Protein AF-A0A2V8ACY3-F1 (afdb_monomer_lite)

Foldseek 3Di:
DDDQVVDQLGPLVVQLVVLVVQLVVLVVQLVVLVVVCVVPVDPVSVVSNVVSVVSNVVSVVSNVSSVVSVVDDDPDPPDPPDPPDDDDD

Structure (mmCIF, N/CA/C/O backbone):
data_AF-A0A2V8ACY3-F1
#
_entry.id   AF-A0A2V8ACY3-F1
#
loop_
_atom_site.group_PDB
_atom_site.id
_atom_site.type_symbol
_atom_site.label_atom_id
_atom_site.label_alt_id
_atom_site.label_comp_id
_atom_site.label_asym_id
_atom_site.label_entity_id
_atom_site.label_seq_id
_atom_site.pdbx_PDB_ins_code
_atom_site.Cartn_x
_atom_site.Cartn_y
_atom_site.Cartn_z
_atom_site.occupancy
_atom_site.B_iso_or_equiv
_atom_site.auth_seq_id
_atom_site.auth_comp_id
_atom_site.auth_asym_id
_atom_site.auth_atom_id
_atom_site.pdbx_PDB_model_num
ATOM 1 N N . MET A 1 1 ? 8.264 25.054 -14.702 1.00 58.44 1 MET A N 1
ATOM 2 C CA . MET A 1 1 ? 9.152 23.917 -14.378 1.00 58.44 1 MET A CA 1
ATOM 3 C C . MET A 1 1 ? 8.393 22.643 -14.690 1.00 58.44 1 MET A C 1
ATOM 5 O O . MET A 1 1 ? 7.312 22.476 -14.144 1.00 58.44 1 MET A O 1
ATOM 9 N N . GLU A 1 2 ? 8.914 21.777 -15.558 1.00 72.56 2 GLU A N 1
ATOM 10 C CA . GLU A 1 2 ? 8.358 20.430 -15.720 1.00 72.56 2 GLU A CA 1
ATOM 11 C C . GLU A 1 2 ? 9.038 19.472 -14.742 1.00 72.56 2 GLU A C 1
ATOM 13 O O . GLU A 1 2 ? 10.254 19.277 -14.778 1.00 72.56 2 GLU A O 1
ATOM 18 N N . LEU A 1 3 ? 8.249 18.875 -13.852 1.00 79.19 3 LEU A N 1
ATOM 19 C CA . LEU A 1 3 ? 8.719 17.840 -12.942 1.00 79.19 3 LEU A CA 1
ATOM 20 C C . LEU A 1 3 ? 8.604 16.494 -13.651 1.00 79.19 3 LEU A C 1
ATOM 22 O O . LEU A 1 3 ? 7.526 15.910 -13.715 1.00 79.19 3 LEU A O 1
ATOM 26 N N . ARG A 1 4 ? 9.728 15.981 -14.161 1.00 81.19 4 ARG A N 1
ATOM 27 C CA . ARG A 1 4 ? 9.771 14.696 -14.881 1.00 81.19 4 ARG A CA 1
ATOM 28 C C . ARG A 1 4 ? 9.178 13.532 -14.075 1.00 81.19 4 ARG A C 1
ATOM 30 O O . ARG A 1 4 ? 8.676 12.582 -14.659 1.00 81.19 4 ARG A O 1
ATOM 37 N N . ILE A 1 5 ? 9.203 13.588 -12.741 1.00 79.88 5 ILE A N 1
ATOM 38 C CA . ILE A 1 5 ? 8.585 12.571 -11.874 1.00 79.88 5 ILE A CA 1
ATOM 39 C C . ILE A 1 5 ? 7.057 12.512 -12.011 1.00 79.88 5 ILE A C 1
ATOM 41 O O . ILE A 1 5 ? 6.477 11.482 -11.717 1.00 79.88 5 ILE A O 1
ATOM 45 N N . LEU A 1 6 ? 6.392 13.570 -12.478 1.00 82.25 6 LEU A N 1
ATOM 46 C CA . LEU A 1 6 ? 4.939 13.574 -12.688 1.00 82.25 6 LEU A CA 1
ATOM 47 C C . LEU A 1 6 ? 4.542 13.005 -14.060 1.00 82.25 6 LEU A C 1
ATOM 49 O O . LEU A 1 6 ? 3.373 12.715 -14.287 1.00 82.25 6 LEU A O 1
ATOM 53 N N . GLN A 1 7 ? 5.499 12.827 -14.975 1.00 83.06 7 GLN A N 1
ATOM 54 C CA . GLN A 1 7 ? 5.240 12.288 -16.309 1.00 83.06 7 GLN A CA 1
ATOM 55 C C . GLN A 1 7 ? 5.153 10.760 -16.257 1.00 83.06 7 GLN A C 1
ATOM 57 O O . GLN A 1 7 ? 5.995 10.100 -15.642 1.00 83.06 7 GLN A O 1
ATOM 62 N N . CYS A 1 8 ? 4.120 10.199 -16.886 1.00 76.38 8 CYS A N 1
ATOM 63 C CA . CYS A 1 8 ? 3.941 8.753 -17.006 1.00 76.38 8 CYS A CA 1
ATOM 64 C C . CYS A 1 8 ? 5.088 8.131 -17.822 1.00 76.38 8 CYS A C 1
ATOM 66 O O . CYS A 1 8 ? 5.551 8.726 -18.797 1.00 76.38 8 CYS A O 1
ATOM 68 N N . GLY A 1 9 ? 5.583 6.972 -17.393 1.00 78.00 9 GLY A N 1
ATOM 69 C CA . GLY A 1 9 ? 6.719 6.280 -18.004 1.00 78.00 9 GLY A CA 1
ATOM 70 C C . GLY A 1 9 ? 8.095 6.775 -17.536 1.00 78.00 9 GLY A C 1
ATOM 71 O O . GLY A 1 9 ? 9.119 6.193 -17.917 1.00 78.00 9 GLY A O 1
ATOM 72 N N . ASN A 1 10 ? 8.151 7.811 -16.690 1.00 83.75 10 ASN A N 1
ATOM 73 C CA . ASN A 1 10 ? 9.387 8.325 -16.108 1.00 83.75 10 ASN A CA 1
ATOM 74 C C . ASN A 1 10 ? 9.431 8.146 -14.581 1.00 83.75 10 ASN A C 1
ATOM 76 O O . ASN A 1 10 ? 8.440 8.336 -13.880 1.00 83.75 10 ASN A O 1
ATOM 80 N N . CYS A 1 11 ? 10.615 7.804 -14.055 1.00 86.56 11 CYS A N 1
ATOM 81 C CA . CYS A 1 11 ? 10.830 7.489 -12.635 1.00 86.56 11 CYS A CA 1
ATOM 82 C C . CYS A 1 11 ? 9.900 6.381 -12.091 1.00 86.56 11 CYS A C 1
ATOM 84 O O . CYS A 1 11 ? 9.634 6.340 -10.893 1.00 86.56 11 CYS A O 1
ATOM 86 N N . GLU A 1 12 ? 9.438 5.464 -12.945 1.00 89.94 12 GLU A N 1
ATOM 87 C CA . GLU A 1 12 ? 8.457 4.431 -12.582 1.00 89.94 12 GLU A CA 1
ATOM 88 C C . GLU A 1 12 ? 8.937 3.519 -11.442 1.00 89.94 12 GLU A C 1
ATOM 90 O O . GLU A 1 12 ? 8.162 3.204 -10.550 1.00 89.94 12 GLU A O 1
ATOM 95 N N . HIS A 1 13 ? 10.234 3.190 -11.375 1.00 90.56 13 HIS A N 1
ATOM 96 C CA . HIS A 1 13 ? 10.802 2.459 -10.232 1.00 90.56 13 HIS A CA 1
ATOM 97 C C . HIS A 1 13 ? 10.664 3.214 -8.901 1.00 90.56 13 HIS A C 1
ATOM 99 O O . HIS A 1 13 ? 10.402 2.597 -7.871 1.00 90.56 13 HIS A O 1
ATOM 105 N N . LEU A 1 14 ? 10.836 4.540 -8.911 1.00 92.81 14 LEU A N 1
ATOM 106 C CA . LEU A 1 14 ? 10.703 5.364 -7.710 1.00 92.81 14 LEU A CA 1
ATOM 107 C C . LEU A 1 14 ? 9.235 5.468 -7.291 1.00 92.81 14 LEU A C 1
ATOM 109 O O . LEU A 1 14 ? 8.931 5.254 -6.121 1.00 92.81 14 LEU A O 1
ATOM 113 N N . LYS A 1 15 ? 8.329 5.742 -8.239 1.00 92.12 15 LYS A N 1
ATOM 114 C CA . LYS A 1 15 ? 6.882 5.773 -7.977 1.00 92.12 15 LYS A CA 1
ATOM 115 C C . LYS A 1 15 ? 6.399 4.438 -7.422 1.00 92.12 15 LYS A C 1
ATOM 117 O O . LYS A 1 15 ? 5.749 4.412 -6.382 1.00 92.12 15 LYS A O 1
ATOM 122 N N . LEU A 1 16 ? 6.802 3.336 -8.060 1.00 95.25 16 LEU A N 1
ATOM 123 C CA . LEU A 1 16 ? 6.527 1.984 -7.591 1.00 95.25 16 LEU A CA 1
ATOM 124 C C . LEU A 1 16 ? 7.031 1.785 -6.159 1.00 95.25 16 LEU A C 1
ATOM 126 O O . LEU A 1 16 ? 6.284 1.289 -5.326 1.00 95.25 16 LEU A O 1
ATOM 130 N N . GLY A 1 17 ? 8.271 2.180 -5.861 1.00 95.50 17 GLY A N 1
ATOM 131 C CA . GLY A 1 17 ? 8.847 2.053 -4.521 1.00 95.50 17 GLY A CA 1
ATOM 132 C C . GLY A 1 17 ? 8.072 2.829 -3.453 1.00 95.50 17 GLY A C 1
ATOM 133 O O . GLY A 1 17 ? 7.808 2.292 -2.375 1.00 95.50 17 GLY A O 1
ATOM 134 N N . VAL A 1 18 ? 7.665 4.064 -3.759 1.00 97.12 18 VAL A N 1
ATOM 135 C CA . VAL A 1 18 ? 6.857 4.899 -2.856 1.00 97.12 18 VAL A CA 1
ATOM 136 C C . VAL A 1 18 ? 5.489 4.263 -2.613 1.00 97.12 18 VAL A C 1
ATOM 138 O O . VAL A 1 18 ? 5.134 4.035 -1.457 1.00 97.12 18 VAL A O 1
ATOM 141 N N . HIS A 1 19 ? 4.766 3.900 -3.674 1.00 97.50 19 HIS A N 1
ATOM 142 C CA . HIS A 1 19 ? 3.440 3.288 -3.564 1.00 97.50 19 HIS A CA 1
ATOM 143 C C . HIS A 1 19 ? 3.487 1.906 -2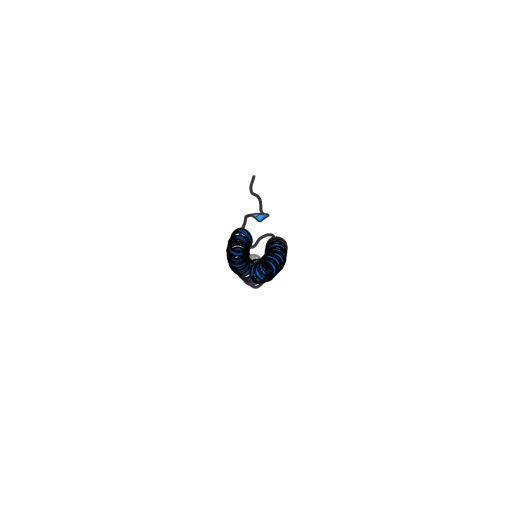.897 1.00 97.50 19 HIS A C 1
ATOM 145 O O . HIS A 1 19 ? 2.660 1.596 -2.048 1.00 97.50 19 HIS A O 1
ATOM 151 N N . ALA A 1 20 ? 4.505 1.087 -3.175 1.00 97.38 20 ALA A N 1
ATOM 152 C CA . ALA A 1 20 ? 4.689 -0.201 -2.503 1.00 97.38 20 ALA A CA 1
ATOM 153 C C . ALA A 1 20 ? 4.978 -0.040 -1.001 1.00 97.38 20 ALA A C 1
ATOM 155 O O . ALA A 1 20 ? 4.486 -0.824 -0.186 1.00 97.38 20 ALA A O 1
ATOM 156 N N . SER A 1 21 ? 5.744 0.986 -0.620 1.00 98.25 21 SER A N 1
ATOM 157 C CA . SER A 1 21 ? 6.013 1.284 0.792 1.00 98.25 21 SER A CA 1
ATOM 158 C C . SER A 1 21 ? 4.754 1.784 1.501 1.00 98.25 21 SER A C 1
ATOM 160 O O . SER A 1 21 ? 4.434 1.308 2.592 1.00 98.25 21 SER A O 1
ATOM 162 N N . ALA A 1 22 ? 4.009 2.694 0.865 1.00 98.12 22 ALA A N 1
ATOM 163 C CA . ALA A 1 22 ? 2.732 3.190 1.371 1.00 98.12 22 ALA A CA 1
ATOM 164 C C . ALA A 1 22 ? 1.704 2.057 1.511 1.00 98.12 22 ALA A C 1
ATOM 166 O O . ALA A 1 22 ? 1.077 1.933 2.562 1.00 98.12 22 ALA A O 1
ATOM 167 N N . PHE A 1 23 ? 1.608 1.178 0.509 1.00 98.25 23 PHE A N 1
ATOM 168 C CA . PHE A 1 23 ? 0.785 -0.032 0.528 1.00 98.25 23 PHE A CA 1
ATOM 169 C C . PHE A 1 23 ? 1.097 -0.915 1.741 1.00 98.25 23 PHE A C 1
ATOM 171 O O . PHE A 1 23 ? 0.198 -1.256 2.511 1.00 98.25 23 PHE A O 1
ATOM 178 N N . GLY A 1 24 ? 2.373 -1.267 1.936 1.00 98.12 24 GLY A N 1
ATOM 179 C CA . GLY A 1 24 ? 2.790 -2.122 3.048 1.00 98.12 24 GLY A CA 1
ATOM 180 C C . GLY A 1 24 ? 2.485 -1.495 4.408 1.00 98.12 24 GLY A C 1
ATOM 181 O O . GLY A 1 24 ? 1.957 -2.166 5.298 1.00 98.12 24 GLY A O 1
ATOM 182 N N . LEU A 1 25 ? 2.754 -0.196 4.557 1.00 98.62 25 LEU A N 1
ATOM 183 C CA . LEU A 1 25 ? 2.461 0.532 5.787 1.00 98.62 25 LEU A CA 1
ATOM 184 C C . LEU A 1 25 ? 0.952 0.584 6.068 1.00 98.62 25 LEU A C 1
ATOM 186 O O . LEU A 1 25 ? 0.530 0.247 7.175 1.00 98.62 25 LEU A O 1
ATOM 190 N N . ALA A 1 26 ? 0.137 0.940 5.071 1.00 98.38 26 ALA A N 1
ATOM 191 C CA . ALA A 1 26 ? -1.317 0.997 5.199 1.00 98.38 26 ALA A CA 1
ATOM 192 C C . ALA A 1 26 ? -1.907 -0.367 5.588 1.00 98.38 26 ALA A C 1
ATOM 194 O O . ALA A 1 26 ? -2.751 -0.432 6.484 1.00 98.38 26 ALA A O 1
ATOM 195 N N . ALA A 1 27 ? -1.408 -1.459 5.000 1.00 98.50 27 ALA A N 1
ATOM 196 C CA . ALA A 1 27 ? -1.842 -2.812 5.331 1.00 98.50 27 ALA A CA 1
ATOM 197 C C . ALA A 1 27 ? -1.543 -3.175 6.798 1.00 98.50 27 ALA A C 1
ATOM 199 O O . ALA A 1 27 ? -2.418 -3.687 7.501 1.00 98.50 27 ALA A O 1
ATOM 200 N N . ILE A 1 28 ? -0.336 -2.864 7.287 1.00 98.69 28 ILE A N 1
ATOM 201 C CA . ILE A 1 28 ? 0.055 -3.101 8.688 1.00 98.69 28 ILE A CA 1
ATOM 202 C C . ILE A 1 28 ? -0.820 -2.276 9.638 1.00 98.69 28 ILE A C 1
ATOM 204 O O . ILE A 1 28 ? -1.347 -2.808 10.618 1.00 98.69 28 ILE A O 1
ATOM 208 N N . MET A 1 29 ? -1.011 -0.989 9.341 1.00 98.56 29 MET A N 1
ATOM 209 C CA . MET A 1 29 ? -1.829 -0.094 10.161 1.00 98.56 29 MET A CA 1
ATOM 210 C C . MET A 1 29 ? -3.296 -0.533 10.188 1.00 98.56 29 MET A C 1
ATOM 212 O O . MET A 1 29 ? -3.909 -0.545 11.259 1.00 98.56 29 MET A O 1
ATOM 216 N N . GLY A 1 30 ? -3.850 -0.940 9.045 1.00 98.19 30 GLY A N 1
ATOM 217 C CA . GLY A 1 30 ? -5.205 -1.474 8.945 1.00 98.19 30 GLY A CA 1
ATOM 218 C C . GLY A 1 30 ? -5.380 -2.748 9.764 1.00 98.19 30 GLY A C 1
ATOM 219 O O . GLY A 1 30 ? -6.313 -2.832 10.561 1.00 98.19 30 GLY A O 1
ATOM 220 N N . LEU A 1 31 ? -4.448 -3.700 9.649 1.00 98.44 31 LEU A N 1
ATOM 221 C CA . LEU A 1 31 ? -4.493 -4.953 10.406 1.00 98.44 31 LEU A CA 1
ATOM 222 C C . LEU A 1 31 ? -4.391 -4.715 11.918 1.00 98.44 31 LEU A C 1
ATOM 224 O O . LEU A 1 31 ? -5.146 -5.311 12.689 1.00 98.44 31 LEU A O 1
ATOM 228 N N . TYR A 1 32 ? -3.508 -3.808 12.341 1.00 98.31 32 TYR A N 1
ATOM 229 C CA . TYR A 1 32 ? -3.391 -3.413 13.743 1.00 98.31 32 TYR A CA 1
ATOM 230 C C . TYR A 1 32 ? -4.697 -2.805 14.274 1.00 98.31 32 TYR A C 1
ATOM 232 O O . TYR A 1 32 ? -5.196 -3.230 15.319 1.00 98.31 32 TYR A O 1
ATOM 240 N N . ASN A 1 33 ? -5.277 -1.838 13.553 1.00 98.38 33 ASN A N 1
ATOM 241 C CA . ASN A 1 33 ? -6.527 -1.196 13.969 1.00 98.38 33 ASN A CA 1
ATOM 242 C C . ASN A 1 33 ? -7.692 -2.194 13.983 1.00 98.38 33 ASN A C 1
ATOM 244 O O . ASN A 1 33 ? -8.498 -2.157 14.912 1.00 98.38 33 ASN A O 1
ATOM 248 N N . ALA A 1 34 ? -7.740 -3.128 13.031 1.00 98.19 34 ALA A N 1
ATOM 249 C CA . ALA A 1 34 ? -8.750 -4.180 12.990 1.00 98.19 34 ALA A CA 1
ATOM 250 C C . ALA A 1 34 ? -8.652 -5.092 14.219 1.00 98.19 34 ALA A C 1
ATOM 252 O O . ALA A 1 34 ? -9.647 -5.310 14.912 1.00 98.19 34 ALA A O 1
ATOM 253 N N . ALA A 1 35 ? -7.447 -5.578 14.534 1.00 98.38 35 ALA A N 1
ATOM 254 C CA . ALA A 1 35 ? -7.203 -6.410 15.710 1.00 98.38 35 ALA A CA 1
ATOM 255 C C . ALA A 1 35 ? -7.559 -5.670 17.011 1.00 98.38 35 ALA A C 1
ATOM 257 O O . ALA A 1 35 ? -8.223 -6.222 17.892 1.00 98.38 35 ALA A O 1
ATOM 258 N N . ALA A 1 36 ? -7.181 -4.395 17.112 1.00 98.12 36 ALA A N 1
ATOM 259 C CA . ALA A 1 36 ? -7.510 -3.554 18.254 1.00 98.12 36 ALA A CA 1
ATOM 260 C C . ALA A 1 36 ? -9.025 -3.316 18.386 1.00 98.12 36 ALA A C 1
ATOM 262 O O . ALA A 1 36 ? -9.563 -3.381 19.494 1.00 98.12 36 ALA A O 1
ATOM 263 N N . TRP A 1 37 ? -9.728 -3.094 17.272 1.00 98.25 37 TRP A N 1
ATOM 264 C CA . TRP A 1 37 ? -11.180 -2.934 17.256 1.00 98.25 37 TRP A CA 1
ATOM 265 C C . TRP A 1 37 ? -11.903 -4.209 17.688 1.00 98.25 37 TRP A C 1
ATOM 267 O O . TRP A 1 37 ? -12.847 -4.134 18.471 1.00 98.25 37 TRP A O 1
ATOM 277 N N . LEU A 1 38 ? -11.450 -5.384 17.243 1.00 97.94 38 LEU A N 1
ATOM 278 C CA . LEU A 1 38 ? -12.041 -6.662 17.655 1.00 97.94 38 LEU A CA 1
ATOM 279 C C . LEU A 1 38 ? -11.966 -6.880 19.175 1.00 97.94 38 LEU A C 1
ATOM 281 O O . LEU A 1 38 ? -12.868 -7.505 19.732 1.00 97.94 38 LEU A O 1
ATOM 285 N N . SER A 1 39 ? -10.940 -6.322 19.827 1.00 97.88 39 SER A N 1
ATOM 286 C CA . SER A 1 39 ? -10.746 -6.375 21.280 1.00 97.88 39 SER A CA 1
ATOM 287 C C . SER A 1 39 ? -11.534 -5.293 22.035 1.00 97.88 39 SER A C 1
ATOM 289 O O . SER A 1 39 ? -12.287 -5.610 22.952 1.00 97.88 39 SER A O 1
ATOM 291 N N . ARG A 1 40 ? -11.404 -4.015 21.645 1.00 97.69 40 ARG A N 1
ATOM 292 C CA . ARG A 1 40 ? -11.951 -2.872 22.409 1.00 97.69 40 ARG A CA 1
ATOM 293 C C . ARG A 1 40 ? -13.314 -2.373 21.933 1.00 97.69 40 ARG A C 1
ATOM 295 O O . ARG A 1 40 ? -13.992 -1.660 22.660 1.00 97.69 40 ARG A O 1
ATOM 302 N N . ARG A 1 41 ? -13.708 -2.711 20.701 1.00 97.00 41 ARG A N 1
ATOM 303 C CA . ARG A 1 41 ? -14.946 -2.262 20.032 1.00 97.00 41 ARG A CA 1
ATOM 304 C C . ARG A 1 41 ? -15.123 -0.741 19.946 1.00 97.00 41 ARG A C 1
ATOM 306 O O . ARG A 1 41 ? -16.227 -0.252 19.737 1.00 97.00 41 ARG A O 1
ATOM 313 N N . GLU A 1 42 ? -14.030 0.011 20.014 1.00 97.94 42 GLU A N 1
ATOM 314 C CA . GLU A 1 42 ? -14.041 1.469 19.893 1.00 97.94 42 GLU A CA 1
ATOM 315 C C . GLU A 1 42 ? -14.297 1.908 18.443 1.00 97.94 42 GLU A C 1
ATOM 317 O O . GLU A 1 42 ? -13.643 1.442 17.507 1.00 97.94 42 GLU A O 1
ATOM 322 N N . MET A 1 43 ? -15.228 2.845 18.247 1.00 97.81 43 MET A N 1
ATOM 323 C CA . MET A 1 43 ? -15.680 3.256 16.911 1.00 97.81 43 MET A CA 1
ATOM 324 C C . MET A 1 43 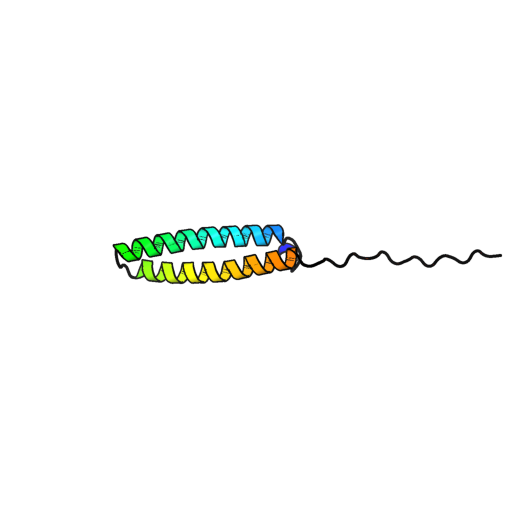? -14.571 3.888 16.056 1.00 97.81 43 MET A C 1
ATOM 326 O O . MET A 1 43 ? -14.516 3.653 14.852 1.00 97.81 43 MET A O 1
ATOM 330 N N . HIS A 1 44 ? -13.646 4.635 16.665 1.00 97.44 44 HIS A N 1
ATOM 331 C CA . HIS A 1 44 ? -12.534 5.250 15.934 1.00 97.44 44 HIS A CA 1
ATOM 332 C C . HIS A 1 44 ? -11.592 4.203 15.310 1.00 97.44 44 HIS A C 1
ATOM 334 O O . HIS A 1 44 ? -11.085 4.414 14.212 1.00 97.44 44 HIS A O 1
ATOM 340 N N . LEU A 1 45 ? -11.413 3.039 15.948 1.00 97.69 45 LEU A N 1
ATOM 341 C CA . LEU A 1 45 ? -10.607 1.942 15.401 1.00 97.69 45 LEU A CA 1
ATOM 342 C C . LEU A 1 45 ? -11.289 1.275 14.204 1.00 97.69 45 LEU A C 1
ATOM 344 O O . LEU A 1 45 ? -10.617 0.908 13.240 1.00 97.69 45 LEU A O 1
ATOM 348 N N . ALA A 1 46 ? -12.619 1.146 14.240 1.00 97.50 46 ALA A N 1
ATOM 349 C CA . ALA A 1 46 ? -13.392 0.651 13.103 1.00 97.50 46 ALA A CA 1
ATOM 350 C C . ALA A 1 46 ? -13.251 1.589 11.897 1.00 97.50 46 ALA A C 1
ATOM 352 O O . ALA A 1 46 ? -12.951 1.135 10.795 1.00 97.50 46 ALA A O 1
ATOM 353 N N . ILE A 1 47 ? -13.389 2.902 12.122 1.00 98.44 47 ILE A N 1
ATOM 354 C CA . ILE A 1 47 ? -13.211 3.922 11.080 1.00 98.44 47 ILE A CA 1
ATOM 355 C C . ILE A 1 47 ? -11.790 3.854 10.512 1.00 98.44 47 ILE A C 1
ATOM 357 O O . ILE A 1 47 ? -11.631 3.740 9.299 1.00 98.44 47 ILE A O 1
ATOM 361 N N . ASN A 1 48 ? -10.764 3.833 11.369 1.00 98.19 48 ASN A N 1
ATOM 362 C CA . ASN A 1 48 ? -9.375 3.693 10.927 1.00 98.19 48 ASN A CA 1
ATOM 363 C C . ASN A 1 48 ? -9.170 2.429 10.091 1.00 98.19 48 ASN A C 1
ATOM 365 O O . ASN A 1 48 ? -8.512 2.481 9.059 1.00 98.19 48 ASN A O 1
ATOM 369 N N . THR A 1 49 ? -9.753 1.304 10.508 1.00 98.19 49 THR A N 1
ATOM 370 C CA . THR 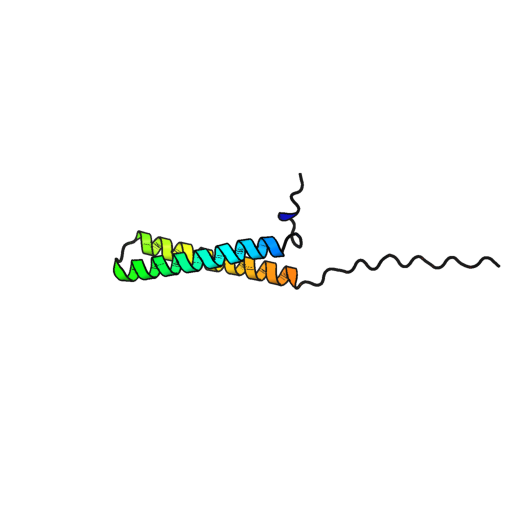A 1 49 ? -9.679 0.043 9.761 1.00 98.19 49 THR A CA 1
ATOM 371 C C . THR A 1 49 ? -10.242 0.211 8.354 1.00 98.19 49 THR A C 1
ATOM 373 O O . THR A 1 49 ? -9.561 -0.123 7.390 1.00 98.19 49 THR A O 1
ATOM 376 N N . VAL A 1 50 ? -11.447 0.774 8.217 1.00 98.50 50 VAL A N 1
ATOM 377 C CA . VAL A 1 50 ? -12.077 1.008 6.906 1.00 98.50 50 VAL A CA 1
ATOM 378 C C . VAL A 1 50 ? -11.217 1.930 6.039 1.00 98.50 50 VAL A C 1
ATOM 380 O O . VAL A 1 50 ? -10.987 1.625 4.870 1.00 98.50 50 VAL A O 1
ATOM 383 N N . LEU A 1 51 ? -10.692 3.016 6.612 1.00 98.62 51 LEU A N 1
ATOM 384 C CA . LEU A 1 51 ? -9.841 3.964 5.891 1.00 98.62 51 LEU A CA 1
ATOM 385 C C . LEU A 1 51 ? -8.527 3.323 5.422 1.00 98.62 51 LEU A C 1
ATOM 387 O O . LEU A 1 51 ? -8.170 3.465 4.255 1.00 98.62 51 LEU A O 1
ATOM 391 N N . TYR A 1 52 ? -7.829 2.581 6.286 1.00 98.44 52 TYR A N 1
ATOM 392 C CA . TYR A 1 52 ? -6.587 1.902 5.903 1.00 98.44 52 TYR A CA 1
ATOM 393 C C . TYR A 1 52 ? -6.824 0.772 4.901 1.00 98.44 52 TYR A C 1
ATOM 395 O O . TYR A 1 52 ? -5.988 0.566 4.024 1.00 98.44 52 TYR A O 1
ATOM 403 N N . VAL A 1 53 ? -7.956 0.068 4.973 1.00 98.12 53 VAL A N 1
ATOM 404 C CA . VAL A 1 53 ? -8.336 -0.936 3.966 1.00 98.12 53 VAL A CA 1
ATOM 405 C C . VAL A 1 53 ? -8.579 -0.275 2.609 1.00 98.12 53 VAL A C 1
ATOM 407 O O . VAL A 1 53 ? -8.041 -0.743 1.606 1.00 98.12 53 VAL A O 1
ATOM 410 N N . ALA A 1 54 ? -9.324 0.833 2.571 1.00 98.44 54 ALA A N 1
ATOM 411 C CA . ALA A 1 54 ? -9.553 1.590 1.342 1.00 98.44 54 ALA A CA 1
ATOM 412 C C . ALA A 1 54 ? -8.236 2.122 0.753 1.00 98.44 54 ALA A C 1
ATOM 414 O O . ALA A 1 54 ? -7.978 1.947 -0.437 1.00 98.44 54 ALA A O 1
ATOM 415 N N . LEU A 1 55 ? -7.364 2.688 1.594 1.00 98.31 55 LEU A N 1
ATOM 416 C CA . LEU A 1 55 ? -6.039 3.152 1.183 1.00 98.31 55 LEU A CA 1
ATOM 417 C C . LEU A 1 55 ? -5.170 2.002 0.654 1.00 98.31 55 LEU A C 1
ATOM 419 O O . LEU A 1 55 ? -4.510 2.148 -0.365 1.00 98.31 55 LEU A O 1
ATOM 423 N N . THR A 1 56 ? -5.211 0.834 1.297 1.00 98.31 56 THR A N 1
ATOM 424 C CA . THR A 1 56 ? -4.483 -0.361 0.841 1.00 98.31 56 THR A CA 1
ATOM 425 C C . THR A 1 56 ? -4.951 -0.803 -0.549 1.00 98.31 56 THR A C 1
ATOM 427 O O . THR A 1 56 ? -4.128 -1.147 -1.396 1.00 98.31 56 THR A O 1
ATOM 430 N N . ALA A 1 57 ? -6.262 -0.780 -0.812 1.00 98.38 57 ALA A N 1
ATOM 431 C CA . ALA A 1 57 ? -6.807 -1.099 -2.132 1.00 98.38 57 ALA A CA 1
ATOM 432 C C . ALA A 1 57 ? -6.362 -0.082 -3.196 1.00 98.38 57 ALA A C 1
ATOM 434 O O . ALA A 1 57 ? -5.931 -0.484 -4.274 1.00 98.38 57 ALA A O 1
ATOM 435 N N . TRP A 1 58 ? -6.388 1.209 -2.862 1.00 98.19 58 TRP A N 1
ATOM 436 C CA . TRP A 1 58 ? -5.934 2.288 -3.739 1.00 98.19 58 TRP A CA 1
ATOM 437 C C . TRP A 1 58 ? -4.441 2.170 -4.090 1.00 98.19 58 TRP A C 1
ATOM 439 O O . TRP A 1 58 ? -4.056 2.180 -5.257 1.00 98.19 58 TRP A O 1
ATOM 449 N N . GLU A 1 59 ? -3.581 1.977 -3.089 1.00 98.25 59 GLU A N 1
ATOM 450 C CA . GLU A 1 59 ? -2.136 1.825 -3.299 1.00 98.25 59 GLU A CA 1
ATOM 451 C C . GLU A 1 59 ? -1.797 0.563 -4.104 1.00 98.25 59 GLU A C 1
ATOM 453 O O . GLU A 1 59 ? -0.867 0.561 -4.911 1.00 98.25 59 GLU A O 1
ATOM 458 N N . ARG A 1 60 ? -2.586 -0.509 -3.953 1.00 98.12 60 ARG A N 1
ATOM 459 C CA . ARG A 1 60 ? -2.441 -1.714 -4.779 1.00 98.12 60 ARG A CA 1
ATOM 460 C C . ARG A 1 60 ? -2.637 -1.409 -6.262 1.00 98.12 60 ARG A C 1
ATOM 462 O O . ARG A 1 60 ? -1.872 -1.922 -7.077 1.00 98.12 60 ARG A O 1
ATOM 469 N N . GLU A 1 61 ? -3.635 -0.604 -6.617 1.00 97.88 61 GLU A N 1
ATOM 470 C CA . GLU A 1 61 ? -3.873 -0.205 -8.010 1.00 97.88 61 GLU A CA 1
ATOM 471 C C . GLU A 1 61 ? -2.696 0.605 -8.565 1.00 97.88 61 GLU A C 1
ATOM 473 O O . GLU A 1 61 ? -2.223 0.312 -9.662 1.00 97.88 61 GLU A O 1
ATOM 478 N N . HIS A 1 62 ? -2.138 1.533 -7.780 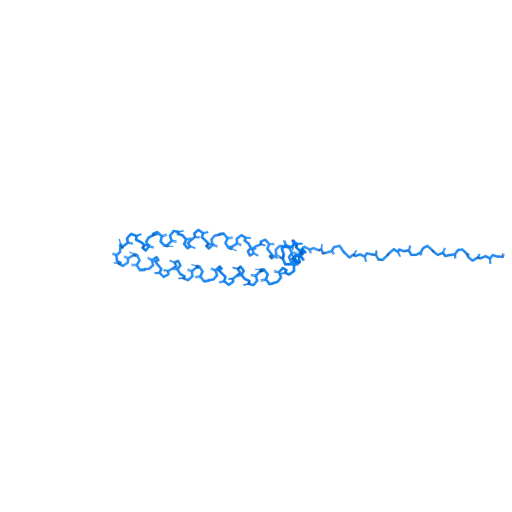1.00 96.50 62 HIS A N 1
ATOM 479 C CA . HIS A 1 62 ? -0.930 2.272 -8.165 1.00 96.50 62 HIS A CA 1
ATOM 480 C C . HIS A 1 62 ? 0.287 1.364 -8.373 1.00 96.50 62 HIS A C 1
ATOM 482 O O . HIS A 1 62 ? 1.006 1.502 -9.365 1.00 96.50 62 HIS A O 1
ATOM 488 N N . VAL A 1 63 ? 0.518 0.410 -7.470 1.00 97.19 63 VAL A N 1
ATOM 489 C CA . VAL A 1 63 ? 1.605 -0.571 -7.605 1.00 97.19 63 VAL A CA 1
ATOM 490 C C . VAL A 1 63 ? 1.455 -1.379 -8.894 1.00 97.19 63 VAL A C 1
ATOM 492 O O . VAL A 1 63 ? 2.432 -1.544 -9.625 1.00 97.19 63 VAL A O 1
ATOM 495 N N . LEU A 1 64 ? 0.245 -1.862 -9.193 1.00 96.69 64 LEU A N 1
ATOM 496 C CA . LEU A 1 64 ? -0.026 -2.612 -10.422 1.00 96.69 64 LEU A CA 1
ATOM 497 C C . LEU A 1 64 ? 0.190 -1.746 -11.664 1.00 96.69 64 LEU A C 1
ATOM 499 O O . LEU A 1 64 ? 0.898 -2.173 -12.572 1.00 96.69 64 LEU A O 1
ATOM 503 N N . HIS A 1 65 ? -0.324 -0.516 -11.662 1.00 93.81 65 HIS A N 1
ATOM 504 C CA . HIS A 1 65 ? -0.149 0.432 -12.758 1.00 93.81 65 HIS A CA 1
ATOM 505 C C . HIS A 1 65 ? 1.333 0.695 -13.067 1.00 93.81 65 HIS A C 1
ATOM 507 O O . HIS A 1 65 ? 1.766 0.572 -14.212 1.00 93.81 65 HIS A O 1
ATOM 513 N N . HIS A 1 66 ? 2.144 0.991 -12.048 1.00 92.94 66 HIS A N 1
ATOM 514 C CA . HIS A 1 66 ? 3.574 1.241 -12.247 1.00 92.94 66 HIS A CA 1
ATOM 515 C C . HIS A 1 66 ? 4.340 -0.022 -12.654 1.00 92.94 66 HIS A C 1
ATOM 517 O O . HIS A 1 66 ? 5.297 0.051 -13.425 1.00 92.94 66 HIS A O 1
ATOM 523 N N . LEU A 1 67 ? 3.917 -1.198 -12.184 1.00 94.50 67 LEU A N 1
ATOM 524 C CA . LEU A 1 67 ? 4.500 -2.466 -12.612 1.00 94.50 67 LEU A CA 1
ATOM 525 C C . LEU A 1 67 ? 4.186 -2.773 -14.085 1.00 94.50 67 LEU A C 1
ATOM 527 O O . LEU A 1 67 ? 5.046 -3.289 -14.797 1.00 94.50 67 LEU A O 1
ATOM 531 N N . GLU A 1 68 ? 2.976 -2.459 -14.544 1.00 93.56 68 GLU A N 1
ATOM 532 C CA . GLU A 1 68 ? 2.573 -2.572 -15.948 1.00 93.56 68 GLU A CA 1
ATOM 533 C C . GLU A 1 68 ? 3.347 -1.595 -16.835 1.00 93.56 68 GLU A C 1
ATOM 535 O O . GLU A 1 68 ? 3.885 -2.010 -17.863 1.00 93.56 68 GLU A O 1
ATOM 540 N N . GLU A 1 69 ? 3.494 -0.337 -16.417 1.00 90.88 69 GLU A N 1
ATOM 541 C CA . GLU A 1 69 ? 4.249 0.663 -17.179 1.00 90.88 69 GLU A CA 1
ATOM 542 C C . GLU A 1 69 ? 5.745 0.306 -17.263 1.00 90.88 69 GLU A C 1
ATOM 544 O O . GLU A 1 69 ? 6.359 0.461 -18.317 1.00 90.88 69 GLU A O 1
ATOM 549 N N . LEU A 1 70 ? 6.327 -0.279 -16.208 1.00 90.81 70 LEU A N 1
ATOM 550 C CA . LEU A 1 70 ? 7.691 -0.830 -16.251 1.00 90.81 70 LEU A CA 1
ATOM 551 C C . LEU A 1 70 ? 7.838 -2.019 -17.209 1.00 90.81 70 LEU A C 1
ATOM 553 O O . LEU A 1 70 ? 8.919 -2.239 -17.755 1.00 90.81 70 LEU A O 1
ATOM 557 N N . ARG 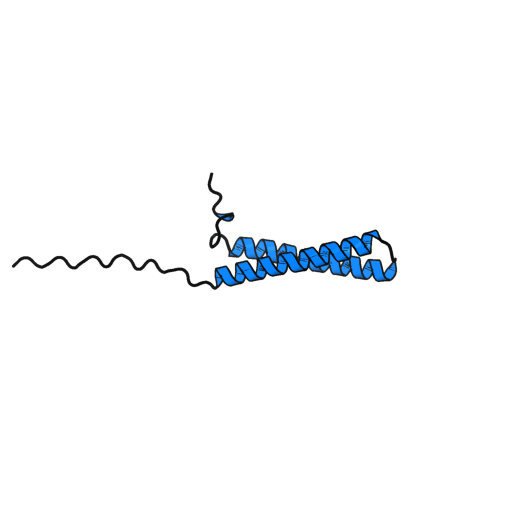A 1 71 ? 6.775 -2.806 -17.397 1.00 91.06 71 ARG A N 1
ATOM 558 C CA . ARG A 1 71 ? 6.752 -3.949 -18.326 1.00 91.06 71 ARG A CA 1
ATOM 559 C C . ARG A 1 71 ? 6.446 -3.532 -19.760 1.00 91.06 71 ARG A C 1
ATOM 561 O O . ARG A 1 71 ? 6.658 -4.331 -20.674 1.00 91.06 71 ARG A O 1
ATOM 568 N N . ARG A 1 72 ? 5.937 -2.319 -19.973 1.00 88.50 72 ARG A N 1
ATOM 569 C CA . ARG A 1 72 ? 5.569 -1.823 -21.294 1.00 88.50 72 ARG A CA 1
ATOM 570 C C . ARG A 1 72 ? 6.827 -1.692 -22.164 1.00 88.50 72 ARG A C 1
ATOM 572 O O . ARG A 1 72 ? 7.765 -0.992 -21.777 1.00 88.50 72 ARG A O 1
ATOM 579 N N . PRO A 1 73 ? 6.875 -2.327 -23.349 1.00 80.19 73 PRO A N 1
ATOM 580 C CA . PRO A 1 73 ? 7.992 -2.159 -24.267 1.00 80.19 73 PRO A CA 1
ATOM 581 C C . PRO A 1 73 ? 8.137 -0.682 -24.633 1.00 80.19 73 PRO A C 1
ATOM 583 O O . PRO A 1 73 ? 7.211 -0.074 -25.175 1.00 80.19 73 PRO A O 1
ATOM 586 N N . ARG A 1 74 ? 9.296 -0.090 -24.335 1.00 76.88 74 ARG A N 1
ATOM 587 C CA . ARG A 1 74 ? 9.592 1.267 -24.790 1.00 76.88 74 ARG A CA 1
ATOM 588 C C . ARG A 1 74 ? 9.891 1.195 -26.290 1.00 76.88 74 ARG A C 1
ATOM 590 O O . ARG A 1 74 ? 10.702 0.349 -26.669 1.00 76.88 74 ARG A O 1
ATOM 597 N N . PRO A 1 75 ? 9.282 2.043 -27.140 1.00 67.50 75 PRO A N 1
ATOM 598 C CA . PRO A 1 75 ? 9.659 2.107 -28.542 1.00 67.50 75 PRO A CA 1
ATOM 599 C C . PRO A 1 75 ? 11.157 2.397 -28.608 1.00 67.50 75 PRO A C 1
ATOM 601 O O . PRO A 1 75 ? 11.612 3.461 -28.180 1.00 67.50 75 PRO A O 1
ATOM 604 N N . THR A 1 76 ? 11.940 1.432 -29.077 1.00 62.44 76 THR A N 1
ATOM 605 C CA . THR A 1 76 ? 13.309 1.696 -29.489 1.00 62.44 76 THR A CA 1
ATOM 606 C C . THR A 1 76 ? 13.207 2.706 -30.618 1.00 62.44 76 THR A C 1
ATOM 608 O O . THR A 1 76 ? 12.588 2.437 -31.646 1.00 62.44 76 THR A O 1
ATOM 611 N N . LEU A 1 77 ? 13.769 3.896 -30.407 1.00 67.25 77 LEU A N 1
ATOM 612 C CA . LEU A 1 77 ? 14.039 4.819 -31.498 1.00 67.25 77 LEU A CA 1
ATOM 613 C C . LEU A 1 77 ? 14.989 4.079 -32.440 1.00 67.25 77 LEU A C 1
ATOM 615 O O . LEU A 1 77 ? 16.190 4.016 -32.188 1.00 67.25 77 LEU A O 1
ATOM 619 N N . VAL A 1 78 ? 14.443 3.441 -33.475 1.00 66.06 78 VAL A N 1
ATOM 620 C CA . VAL A 1 78 ? 15.237 2.994 -34.613 1.00 66.06 78 VAL A CA 1
ATOM 621 C C . VAL A 1 78 ? 15.856 4.278 -35.162 1.00 66.06 78 VAL A C 1
ATOM 623 O O . VAL A 1 78 ? 15.096 5.180 -35.531 1.00 66.06 78 VAL A O 1
ATOM 626 N N . PRO A 1 79 ? 17.193 4.439 -35.132 1.00 66.62 79 PRO A N 1
ATOM 627 C CA . PRO A 1 79 ? 17.803 5.616 -35.726 1.00 66.62 79 PRO A CA 1
ATOM 628 C C . PRO A 1 79 ? 17.362 5.677 -37.193 1.00 66.62 79 PRO A C 1
ATOM 630 O O . PRO A 1 79 ? 17.217 4.618 -37.815 1.00 66.62 79 PRO A O 1
ATOM 633 N N . PRO A 1 80 ? 17.100 6.874 -37.746 1.00 67.81 80 PRO A N 1
ATOM 634 C CA . PRO A 1 80 ? 16.738 6.996 -39.148 1.00 67.81 80 PRO A CA 1
ATOM 635 C C . PRO A 1 80 ? 17.779 6.246 -39.979 1.00 67.81 80 PRO A C 1
ATOM 637 O O . PRO A 1 80 ? 18.974 6.493 -39.825 1.00 67.81 80 PRO A O 1
ATOM 640 N N . VAL A 1 81 ? 17.339 5.305 -40.818 1.00 71.81 81 VAL A N 1
ATOM 641 C CA . VAL A 1 81 ? 18.201 4.748 -41.862 1.00 71.81 81 VAL A CA 1
ATOM 642 C C . VAL A 1 81 ? 18.628 5.931 -42.720 1.00 71.81 81 VAL A C 1
ATOM 644 O O . VAL A 1 81 ? 17.805 6.534 -43.408 1.00 71.81 81 VAL A O 1
ATOM 647 N N . GLU A 1 82 ? 19.898 6.307 -42.609 1.00 72.12 82 GLU A N 1
ATOM 648 C CA . GLU A 1 82 ? 20.505 7.298 -43.482 1.00 72.12 82 GLU A CA 1
ATOM 649 C C . GLU A 1 82 ? 20.481 6.711 -44.903 1.00 72.12 82 GLU A C 1
ATOM 651 O O . GLU A 1 82 ? 21.008 5.612 -45.113 1.00 72.12 82 GLU A O 1
ATOM 656 N N . PRO A 1 83 ? 19.799 7.346 -45.874 1.00 69.62 83 PRO A N 1
ATOM 657 C CA . PRO A 1 83 ? 19.736 6.811 -47.223 1.00 69.62 83 PRO A CA 1
ATOM 658 C C . PRO A 1 83 ? 21.148 6.779 -47.811 1.00 69.62 83 PRO A C 1
ATOM 660 O O . PRO A 1 83 ? 21.846 7.793 -47.829 1.00 69.62 83 PRO A O 1
ATOM 663 N N . ALA A 1 84 ? 21.563 5.599 -48.279 1.00 69.38 84 ALA A N 1
ATOM 664 C CA . ALA A 1 84 ? 22.845 5.397 -48.936 1.00 69.38 84 ALA A CA 1
ATOM 665 C C . ALA A 1 84 ? 23.011 6.415 -50.075 1.00 69.38 84 ALA A C 1
ATOM 667 O O . ALA A 1 84 ? 22.224 6.433 -51.023 1.00 69.38 84 ALA A O 1
ATOM 668 N N . GLN A 1 85 ? 24.024 7.274 -49.956 1.00 69.44 85 GLN A N 1
ATOM 669 C CA . GLN A 1 85 ? 24.378 8.241 -50.989 1.00 69.44 85 GLN A CA 1
ATOM 670 C C . GLN A 1 85 ? 24.739 7.479 -52.276 1.00 69.44 85 GLN A C 1
ATOM 672 O O . GLN A 1 85 ? 25.572 6.568 -52.218 1.00 69.44 85 GLN A O 1
ATOM 677 N N . PRO A 1 86 ? 24.129 7.800 -53.431 1.00 6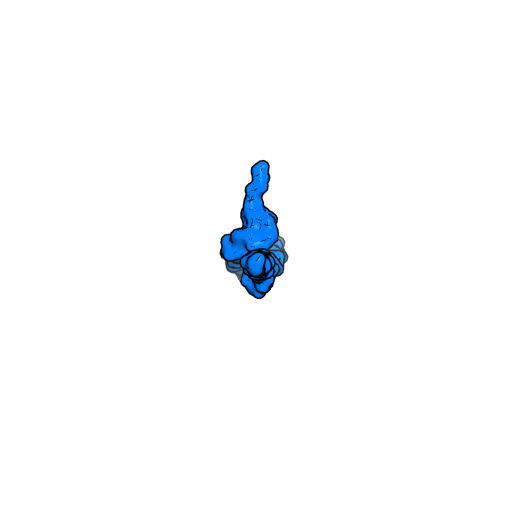6.19 86 PRO A N 1
ATOM 678 C CA . PRO A 1 86 ? 24.478 7.144 -54.680 1.00 66.19 86 PRO A CA 1
ATOM 679 C C . PRO A 1 86 ? 25.921 7.497 -55.056 1.00 66.19 86 PRO A C 1
ATOM 681 O O . PRO A 1 86 ? 26.312 8.663 -55.076 1.00 66.19 86 PRO A O 1
ATOM 684 N N . ILE A 1 87 ? 26.714 6.464 -55.340 1.00 70.19 87 ILE A N 1
ATOM 685 C CA . ILE A 1 87 ? 28.085 6.587 -55.836 1.00 70.19 87 ILE A CA 1
ATOM 686 C C . ILE A 1 87 ? 28.002 7.277 -57.202 1.00 70.19 87 ILE A C 1
ATOM 688 O O . ILE A 1 87 ? 27.438 6.717 -58.141 1.00 70.19 87 ILE A O 1
ATOM 692 N N . ALA A 1 88 ? 28.510 8.507 -57.296 1.00 66.00 88 ALA A N 1
ATOM 693 C CA . ALA A 1 88 ? 28.635 9.211 -58.565 1.00 66.00 88 ALA A CA 1
ATOM 694 C C . ALA A 1 88 ? 29.629 8.453 -59.464 1.00 66.00 88 ALA A C 1
ATOM 696 O O . ALA A 1 88 ? 30.751 8.173 -59.039 1.00 66.00 88 ALA A O 1
ATOM 697 N N . ALA A 1 89 ? 29.165 8.085 -60.660 1.00 64.56 89 ALA A N 1
ATOM 698 C CA . ALA A 1 89 ? 29.943 7.456 -61.724 1.00 64.56 89 ALA A CA 1
ATOM 699 C C . ALA A 1 89 ? 30.688 8.498 -62.567 1.00 64.56 89 ALA A C 1
ATOM 701 O O . ALA A 1 89 ? 30.150 9.621 -62.713 1.00 64.56 89 ALA A O 1
#

Radius of gyration: 23.73 Å; chains: 1; bounding box: 46×31×84 Å

Sequence (89 aa):
MELRILQCGNCEHLKLGVHASAFGLAAIMGLYNAAAWLSRREMHLAINTVLYVALTAWEREHVLHHLEELRRPRPTLVPPVEPAQPIAA

pLDDT: mean 89.16, std 12.07, range [58.44, 98.69]

Secondary structure (DSSP, 8-state):
---GGGSTTSSHHHHHHHHHHHHHHHHHHHHHHHHHHHHH--HHHHHHHHHHHHHHHHHHHHHHHHHHHHHSPP-------PPPPP---